Protein AF-A0A829VPX9-F1 (afdb_monomer_lite)

InterPro domains:
  IPR043502 DNA/RNA polymerase superfamily [SSF56672] (54-147)
  IPR051083 Group II Intron Splicing and Mobility/Defense [PTHR34047] (50-149)

Foldseek 3Di:
DDDDDDDDDDDDDPPPPDPDDDDDDDDDDDDPDDPDPDDDPPQPPPPPCVCLLVQLLDPVLLVVLLVVLLVVFDAFFPVRDGNVNVVVVCVVCVVVQSVCSVVVNDDFDFWHWDWDDDPDPPDTDIDTHGGSVVSSSVSSSCVSCVVRD

pLDDT: mean 74.7, std 24.5, range [30.0, 96.94]

Structure (mmCIF, N/CA/C/O backbone):
data_AF-A0A829VPX9-F1
#
_entry.id   AF-A0A829VPX9-F1
#
loop_
_atom_site.group_PDB
_atom_site.id
_atom_site.type_symbol
_atom_site.label_atom_id
_atom_site.label_alt_id
_atom_site.label_comp_id
_atom_site.label_asym_id
_atom_site.label_entity_id
_atom_site.label_seq_id
_atom_site.pdbx_PDB_ins_code
_atom_site.Cartn_x
_atom_site.Cartn_y
_atom_site.Cartn_z
_atom_site.occupancy
_atom_site.B_iso_or_equiv
_atom_site.auth_seq_id
_atom_site.auth_comp_id
_atom_site.auth_asym_id
_atom_site.auth_atom_id
_atom_site.pdbx_PDB_model_num
ATOM 1 N N . MET A 1 1 ? -39.083 -27.869 17.741 1.00 33.53 1 MET A N 1
ATOM 2 C CA . MET A 1 1 ? -38.466 -28.676 16.673 1.00 33.53 1 MET A CA 1
ATOM 3 C C . MET A 1 1 ? -38.223 -27.755 15.486 1.00 33.53 1 MET A C 1
ATOM 5 O O . MET A 1 1 ? -39.129 -27.012 15.138 1.00 33.53 1 MET A O 1
ATOM 9 N N . GLU A 1 2 ? -36.963 -27.729 15.042 1.00 35.00 2 GLU A N 1
ATOM 10 C CA . GLU A 1 2 ? -36.361 -27.363 13.735 1.00 35.00 2 GLU A CA 1
ATOM 11 C C . GLU A 1 2 ? -37.312 -27.220 12.523 1.00 35.00 2 GLU A C 1
ATOM 13 O O . GLU A 1 2 ? -38.368 -27.835 12.525 1.00 35.00 2 GLU A O 1
ATOM 18 N N . THR A 1 3 ? -37.042 -26.552 11.390 1.00 40.16 3 THR A N 1
ATOM 19 C CA . THR A 1 3 ? -35.976 -25.723 10.766 1.00 40.16 3 THR A CA 1
ATOM 20 C C . THR A 1 3 ? -36.592 -25.167 9.455 1.00 40.16 3 THR A C 1
ATOM 22 O O . THR A 1 3 ? -37.603 -25.693 8.993 1.00 40.16 3 THR A O 1
ATOM 25 N N . GLY A 1 4 ? -35.992 -24.160 8.797 1.00 32.38 4 GLY A N 1
ATOM 26 C CA . GLY A 1 4 ? -36.277 -23.920 7.367 1.00 32.38 4 GLY A CA 1
ATOM 27 C C . GLY A 1 4 ? -35.983 -22.517 6.830 1.00 32.38 4 GLY A C 1
ATOM 28 O O . GLY A 1 4 ? -36.799 -21.612 6.959 1.00 32.38 4 GLY A O 1
ATOM 29 N N . HIS A 1 5 ? -34.824 -22.358 6.187 1.00 36.31 5 HIS A N 1
ATOM 30 C CA . HIS A 1 5 ? -34.401 -21.176 5.428 1.00 36.31 5 HIS A CA 1
ATOM 31 C C . HIS A 1 5 ? -35.295 -20.890 4.207 1.00 36.31 5 HIS A C 1
ATOM 33 O O . HIS A 1 5 ? -35.664 -21.802 3.474 1.00 36.31 5 HIS A O 1
ATOM 39 N N . GLY A 1 6 ? -35.514 -19.605 3.911 1.00 31.62 6 GLY A N 1
ATOM 40 C CA . GLY A 1 6 ? -36.053 -19.133 2.635 1.00 31.62 6 GLY A CA 1
ATOM 41 C C . GLY A 1 6 ? -35.495 -17.752 2.298 1.00 31.62 6 GLY A C 1
ATOM 42 O O . GLY A 1 6 ? -36.012 -16.737 2.760 1.00 31.62 6 GLY A O 1
ATOM 43 N N . ILE A 1 7 ? -34.415 -17.717 1.516 1.00 37.75 7 ILE A N 1
ATOM 44 C CA . ILE A 1 7 ? -33.808 -16.487 0.999 1.00 37.75 7 ILE A CA 1
ATOM 45 C C . ILE A 1 7 ? -34.786 -15.840 0.009 1.00 37.75 7 ILE A C 1
ATOM 47 O O . ILE A 1 7 ? -35.109 -16.424 -1.022 1.00 37.75 7 ILE A O 1
ATOM 51 N N . LYS A 1 8 ? -35.253 -14.623 0.309 1.00 36.56 8 LYS A N 1
ATOM 52 C CA . LYS A 1 8 ? -35.984 -13.772 -0.639 1.00 36.56 8 LYS A CA 1
ATOM 53 C C . LYS A 1 8 ? -35.086 -12.613 -1.054 1.00 36.56 8 LYS A C 1
ATOM 55 O O . LYS A 1 8 ? -34.976 -11.619 -0.340 1.00 36.56 8 LYS A O 1
ATOM 60 N N . TYR A 1 9 ? -34.454 -12.746 -2.216 1.00 32.78 9 TYR A N 1
ATOM 61 C CA . TYR A 1 9 ? -33.854 -11.615 -2.913 1.00 32.78 9 TYR A CA 1
ATOM 62 C C . TYR A 1 9 ? -34.979 -10.661 -3.328 1.00 32.78 9 TYR A C 1
ATOM 64 O O . TYR A 1 9 ? -35.902 -11.046 -4.045 1.00 32.78 9 TYR A O 1
ATOM 72 N N . ARG A 1 10 ? -34.943 -9.423 -2.826 1.00 38.88 10 ARG A N 1
ATOM 73 C CA . ARG A 1 10 ? -35.830 -8.353 -3.287 1.00 38.88 10 ARG A CA 1
ATOM 74 C C . ARG A 1 10 ? -35.292 -7.822 -4.612 1.00 38.88 10 ARG A C 1
ATOM 76 O O . ARG A 1 10 ? -34.213 -7.240 -4.658 1.00 38.88 10 ARG A O 1
ATOM 83 N N . GLN A 1 11 ? -36.079 -8.048 -5.657 1.00 36.38 11 GLN A N 1
ATOM 84 C CA . GLN A 1 11 ? -35.996 -7.410 -6.964 1.00 36.38 11 GLN A CA 1
ATOM 85 C C . GLN A 1 11 ? -35.997 -5.881 -6.778 1.00 36.38 11 GLN A C 1
ATOM 87 O O . GLN A 1 11 ? -36.957 -5.335 -6.234 1.00 36.38 11 GLN A O 1
ATOM 92 N N . LEU A 1 12 ? -34.929 -5.192 -7.182 1.00 41.16 12 LEU A N 1
ATOM 93 C CA . LEU A 1 12 ? -34.912 -3.728 -7.245 1.00 41.16 12 LEU A CA 1
ATOM 94 C C . LEU A 1 12 ? -35.584 -3.285 -8.553 1.00 41.16 12 LEU A C 1
ATOM 96 O O . LEU A 1 12 ? -35.255 -3.777 -9.630 1.00 41.16 12 LEU A O 1
ATOM 100 N N . HIS A 1 13 ? -36.578 -2.411 -8.411 1.00 30.55 13 HIS A N 1
ATOM 101 C CA . HIS A 1 13 ? -37.431 -1.853 -9.458 1.00 30.55 13 HIS A CA 1
ATOM 102 C C . HIS A 1 13 ? -36.680 -0.712 -10.173 1.00 30.55 13 HIS A C 1
ATOM 104 O O . HIS A 1 13 ? -36.125 0.158 -9.508 1.00 30.55 13 HIS A O 1
ATOM 110 N N . ILE A 1 14 ? -36.615 -0.754 -11.508 1.00 44.28 14 ILE A N 1
ATOM 111 C CA . ILE A 1 14 ? -35.748 0.085 -12.371 1.00 44.28 14 ILE A CA 1
ATOM 112 C C . ILE A 1 14 ? -36.483 1.354 -12.878 1.00 44.28 14 ILE A C 1
ATOM 114 O O . ILE A 1 14 ? -36.016 2.045 -13.772 1.00 44.28 14 ILE A O 1
ATOM 118 N N . GLU A 1 15 ? -37.630 1.713 -12.305 1.00 38.00 15 GLU A N 1
ATOM 119 C CA . GLU A 1 15 ? -38.549 2.679 -12.939 1.00 38.00 15 GLU A CA 1
ATOM 120 C C . GLU A 1 15 ? -38.266 4.173 -12.656 1.00 38.00 15 GLU A C 1
ATOM 122 O O . GLU A 1 15 ? -38.888 5.023 -13.280 1.00 38.00 15 GLU A O 1
ATOM 127 N N . ASP A 1 16 ? -37.291 4.543 -11.815 1.00 37.19 16 ASP A N 1
ATOM 128 C CA . ASP A 1 16 ? -37.082 5.966 -11.454 1.00 37.19 16 ASP A CA 1
ATOM 129 C C . ASP A 1 16 ? -35.926 6.674 -12.198 1.00 37.19 16 ASP A C 1
ATOM 131 O O . ASP A 1 16 ? -35.614 7.829 -11.905 1.00 37.19 16 ASP A O 1
ATOM 135 N N . TYR A 1 17 ? -35.276 6.023 -13.173 1.00 37.97 17 TYR A N 1
ATOM 136 C CA . TYR A 1 17 ? -34.115 6.601 -13.883 1.00 37.97 17 TYR A CA 1
ATOM 137 C C . TYR A 1 17 ? -34.430 7.280 -15.225 1.00 37.97 17 TYR A C 1
ATOM 139 O O . TYR A 1 17 ? -33.523 7.810 -15.868 1.00 37.97 17 TYR A O 1
ATOM 147 N N . LEU A 1 18 ? -35.694 7.321 -15.647 1.00 38.97 18 LEU A N 1
ATOM 148 C CA . LEU A 1 18 ? -36.097 7.959 -16.901 1.00 38.97 18 LEU A CA 1
ATOM 149 C C . LEU A 1 18 ? -36.641 9.370 -16.645 1.00 38.97 18 LEU A C 1
ATOM 151 O O . LEU A 1 18 ? -37.842 9.621 -16.688 1.00 38.97 18 LEU A O 1
ATOM 155 N N . ARG A 1 19 ? -35.730 10.321 -16.400 1.00 35.38 19 ARG A N 1
ATOM 156 C CA . ARG A 1 19 ? -35.972 11.721 -16.777 1.00 35.38 19 ARG A CA 1
ATOM 157 C C . ARG A 1 19 ? -35.340 11.959 -18.138 1.00 35.38 19 ARG A C 1
ATOM 159 O O . ARG A 1 19 ? -34.133 11.818 -18.309 1.00 35.38 19 ARG A O 1
ATOM 166 N N . GLU A 1 20 ? -36.204 12.277 -19.084 1.00 36.16 20 GLU A N 1
ATOM 167 C CA . GLU A 1 20 ? -35.920 12.435 -20.501 1.00 36.16 20 GLU A CA 1
ATOM 168 C C . GLU A 1 20 ? -34.875 13.529 -20.768 1.00 36.16 20 GLU A C 1
ATOM 170 O O . GLU A 1 20 ? -34.989 14.654 -20.279 1.00 36.16 20 GLU A O 1
ATOM 175 N N . ILE A 1 21 ? -33.861 13.192 -21.568 1.00 33.38 21 ILE A N 1
ATOM 176 C CA . ILE A 1 21 ? -32.960 14.152 -22.213 1.00 33.38 21 ILE A CA 1
ATOM 177 C C . ILE A 1 21 ? -33.397 14.215 -23.685 1.00 33.38 21 ILE A C 1
ATOM 179 O O . ILE A 1 21 ? -33.445 13.161 -24.324 1.00 33.38 21 ILE A O 1
ATOM 183 N N . PRO A 1 22 ? -33.737 15.395 -24.239 1.00 30.00 22 PRO A N 1
ATOM 184 C CA . PRO A 1 22 ? -34.170 15.497 -25.623 1.00 30.00 22 PRO A CA 1
ATOM 185 C C . PRO A 1 22 ? -33.015 15.223 -26.591 1.00 30.00 22 PRO A C 1
ATOM 187 O O . PRO A 1 22 ? -31.865 15.595 -26.356 1.00 30.00 22 PRO A O 1
ATOM 190 N N . ALA A 1 23 ? -33.372 14.539 -27.673 1.00 30.86 23 ALA A N 1
ATOM 191 C CA . ALA A 1 23 ? -32.508 14.000 -28.707 1.00 30.86 23 ALA A CA 1
ATOM 192 C C . ALA A 1 23 ? -31.940 15.051 -29.684 1.00 30.86 23 ALA A C 1
ATOM 194 O O . ALA A 1 23 ? -32.590 16.036 -30.017 1.00 30.86 23 ALA A O 1
ATOM 195 N N . GLU A 1 24 ? -30.756 14.694 -30.197 1.00 37.84 24 GLU A N 1
ATOM 196 C CA . GLU A 1 24 ? -30.152 15.049 -31.489 1.00 37.84 24 GLU A CA 1
ATOM 197 C C . GLU A 1 24 ? -29.673 16.488 -31.739 1.00 37.84 24 GLU A C 1
ATOM 199 O O . GLU A 1 24 ? -30.451 17.388 -32.026 1.00 37.84 24 GLU A O 1
ATOM 204 N N . GLN A 1 25 ? -28.344 16.633 -31.859 1.00 3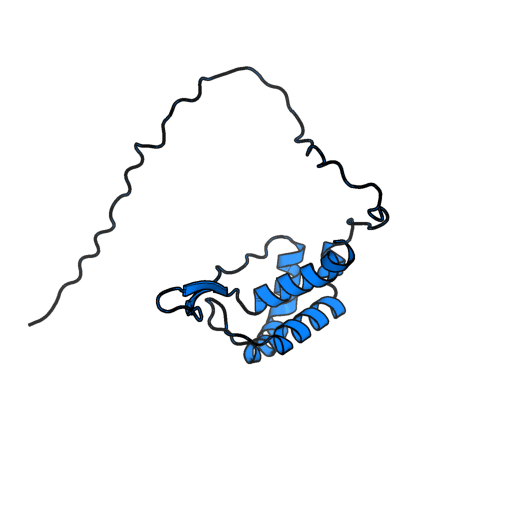3.38 25 GLN A N 1
ATOM 205 C CA . GLN A 1 25 ? -27.732 17.237 -33.048 1.00 33.38 25 GLN A CA 1
ATOM 206 C C . GLN A 1 25 ? -26.287 16.727 -33.267 1.00 33.38 25 GLN A C 1
ATOM 208 O O . GLN A 1 25 ? -25.375 17.014 -32.506 1.00 33.38 25 GLN A O 1
ATOM 213 N N . VAL A 1 26 ? -26.146 15.915 -34.322 1.00 31.62 26 VAL A N 1
ATOM 214 C CA . VAL A 1 26 ? -25.085 15.900 -35.352 1.00 31.62 26 VAL A CA 1
ATOM 215 C C . VAL A 1 26 ? -23.599 15.890 -34.924 1.00 31.62 26 VAL A C 1
ATOM 217 O O . VAL A 1 26 ? -23.038 16.862 -34.446 1.00 31.62 26 VAL A O 1
ATOM 220 N N . ARG A 1 27 ? -22.966 14.754 -35.252 1.00 38.41 27 ARG A N 1
ATOM 221 C CA . ARG A 1 27 ? -21.539 14.456 -35.498 1.00 38.41 27 ARG A CA 1
ATOM 222 C C . ARG A 1 27 ? -20.550 15.640 -35.504 1.00 38.41 27 ARG A C 1
ATOM 224 O O . ARG A 1 27 ? -20.527 16.397 -36.464 1.00 38.41 27 ARG A O 1
ATOM 231 N N . GLU A 1 28 ? -19.575 15.592 -34.595 1.00 34.69 28 GLU A N 1
ATOM 232 C CA . GLU A 1 28 ? -18.167 15.847 -34.928 1.00 34.69 28 GLU A CA 1
ATOM 233 C C . GLU A 1 28 ? -17.244 15.141 -33.921 1.00 34.69 28 GLU A C 1
ATOM 235 O O . GLU A 1 28 ? -17.470 15.149 -32.712 1.00 34.69 28 GLU A O 1
ATOM 240 N N . THR A 1 29 ? -16.225 14.454 -34.431 1.00 40.28 29 THR A N 1
ATOM 241 C CA . THR A 1 29 ? -15.154 13.809 -33.665 1.00 40.28 29 THR A CA 1
ATOM 242 C C . THR A 1 29 ? -14.330 14.860 -32.922 1.00 40.28 29 THR A C 1
ATOM 244 O O . THR A 1 29 ? -13.336 15.358 -33.443 1.00 40.28 29 THR A O 1
ATOM 247 N N . GLY A 1 30 ? -14.744 15.200 -31.704 1.00 32.34 30 GLY A N 1
ATOM 248 C CA . GLY A 1 30 ? -13.985 16.038 -30.782 1.00 32.34 30 GLY A CA 1
ATOM 249 C C . GLY A 1 30 ? -13.093 15.179 -29.894 1.00 32.34 30 GLY A C 1
ATOM 250 O O . GLY A 1 30 ? -13.570 14.485 -29.000 1.00 32.34 30 GLY A O 1
ATOM 251 N N . VAL A 1 31 ? -11.790 15.210 -30.152 1.00 31.14 31 VAL A N 1
ATOM 252 C CA . VAL A 1 31 ? -10.748 14.708 -29.248 1.00 31.14 31 VAL A CA 1
ATOM 253 C C . VAL A 1 31 ? -10.983 15.340 -27.869 1.00 31.14 31 VAL A C 1
ATOM 255 O O . VAL A 1 31 ? -11.051 16.563 -27.784 1.00 31.14 31 VAL A O 1
ATOM 258 N N . TYR A 1 32 ? -11.133 14.545 -26.802 1.00 35.97 32 TYR A N 1
ATOM 259 C CA . TYR A 1 32 ? -11.275 15.064 -25.433 1.00 35.97 32 TYR A CA 1
ATOM 260 C C . TYR A 1 32 ? -9.975 15.762 -24.999 1.00 35.97 32 TYR A C 1
ATOM 262 O O . TYR A 1 32 ? -9.118 15.181 -24.330 1.00 35.97 32 TYR A O 1
ATOM 270 N N . ALA A 1 33 ? -9.818 17.024 -25.391 1.00 36.38 33 ALA A N 1
ATOM 271 C CA . ALA A 1 33 ? -8.842 17.924 -24.813 1.00 36.38 33 ALA A CA 1
ATOM 272 C C . ALA A 1 33 ? -9.237 18.136 -23.349 1.00 36.38 33 ALA A C 1
ATOM 274 O O . ALA A 1 33 ? -10.281 18.710 -23.050 1.00 36.38 33 ALA A O 1
ATOM 275 N N . HIS A 1 34 ? -8.426 17.620 -22.430 1.00 47.16 34 HIS A N 1
ATOM 276 C CA . HIS A 1 34 ? -8.563 17.965 -21.024 1.00 47.16 34 HIS A CA 1
ATOM 277 C C . HIS A 1 34 ? -8.167 19.439 -20.898 1.00 47.16 34 HIS A C 1
ATOM 279 O O . HIS A 1 34 ? -6.990 19.780 -21.046 1.00 47.16 34 HIS A O 1
ATOM 285 N N . GLU A 1 35 ? -9.147 20.316 -20.683 1.00 41.69 35 GLU A N 1
ATOM 286 C CA . GLU A 1 35 ? -8.894 21.706 -20.314 1.00 41.69 35 GLU A CA 1
ATOM 287 C C . GLU A 1 35 ? -8.058 21.713 -19.033 1.00 41.69 35 GLU A C 1
ATOM 289 O O . GLU A 1 35 ? -8.466 21.233 -17.973 1.00 41.69 35 GLU A O 1
ATOM 294 N N . ARG A 1 36 ? -6.819 22.188 -19.170 1.00 43.84 36 ARG A N 1
ATOM 295 C CA . ARG A 1 36 ? -5.855 22.267 -18.079 1.00 43.84 36 ARG A CA 1
ATOM 296 C C . ARG A 1 36 ? -6.399 23.253 -17.055 1.00 43.84 36 ARG A C 1
ATOM 298 O O . ARG A 1 36 ? -6.604 24.421 -17.372 1.00 43.84 36 ARG A O 1
ATOM 305 N N . ILE A 1 37 ? -6.566 22.796 -15.819 1.00 53.06 37 ILE A N 1
ATOM 306 C CA . ILE A 1 37 ? -6.640 23.684 -14.659 1.00 53.06 37 ILE A CA 1
ATOM 307 C C . ILE A 1 37 ? -5.356 24.524 -14.704 1.00 53.06 37 ILE A C 1
ATOM 309 O O . ILE A 1 37 ? -4.259 23.973 -14.630 1.00 53.06 37 ILE A O 1
ATOM 313 N N . THR A 1 38 ? -5.479 25.831 -14.935 1.00 45.12 38 THR A N 1
ATOM 314 C CA . THR A 1 38 ? -4.353 26.772 -15.022 1.00 45.12 38 THR A CA 1
ATOM 315 C C . THR A 1 38 ? -3.468 26.643 -13.782 1.00 45.12 38 THR A C 1
ATOM 317 O O . THR A 1 38 ? -3.902 26.954 -12.675 1.00 45.12 38 THR A O 1
ATOM 320 N N . GLY A 1 39 ? -2.248 26.135 -13.976 1.00 42.38 39 GLY A N 1
ATOM 321 C CA . GLY A 1 39 ? -1.251 25.948 -12.926 1.00 42.38 39 GLY A CA 1
ATOM 322 C C . GLY A 1 39 ? -0.573 27.260 -12.536 1.00 42.38 39 GLY A C 1
ATOM 323 O O . GLY A 1 39 ? -0.369 28.137 -13.376 1.00 42.38 39 GLY A O 1
ATOM 324 N N . ASN A 1 40 ? -0.203 27.377 -11.259 1.00 59.16 40 ASN A N 1
ATOM 325 C CA . ASN A 1 40 ? 0.780 28.362 -10.811 1.00 59.16 40 ASN A CA 1
ATOM 326 C C . ASN A 1 40 ? 2.107 28.136 -11.567 1.00 59.16 40 ASN A C 1
ATOM 328 O O . ASN A 1 40 ? 2.536 26.986 -11.673 1.00 59.16 40 ASN A O 1
ATOM 332 N N . PRO A 1 41 ? 2.786 29.189 -12.055 1.00 50.78 41 PRO A N 1
ATOM 333 C CA . PRO A 1 41 ? 4.005 29.066 -12.863 1.00 50.78 41 PRO A CA 1
ATOM 334 C C . PRO A 1 41 ? 5.249 28.601 -12.082 1.00 50.78 41 PRO A C 1
ATOM 336 O O . PRO A 1 41 ? 6.303 28.426 -12.686 1.00 50.78 41 PRO A O 1
ATOM 339 N N . ASP A 1 42 ? 5.140 28.362 -10.771 1.00 51.31 42 ASP A N 1
ATOM 340 C CA . ASP A 1 42 ? 6.254 27.907 -9.926 1.00 51.31 42 ASP A CA 1
ATOM 341 C C . ASP A 1 42 ? 6.456 26.379 -9.936 1.00 51.31 42 ASP A C 1
ATOM 343 O O . ASP A 1 42 ? 7.350 25.857 -9.267 1.00 51.31 42 ASP A O 1
ATOM 347 N N . THR A 1 43 ? 5.644 25.625 -10.685 1.00 50.94 43 THR A N 1
ATOM 348 C CA . THR A 1 43 ? 5.850 24.180 -10.822 1.00 50.94 43 THR A CA 1
ATOM 349 C C . THR A 1 43 ? 7.046 23.915 -11.729 1.00 50.94 43 THR A C 1
ATOM 351 O O . THR A 1 43 ? 6.991 24.171 -12.934 1.00 50.94 43 THR A O 1
ATOM 354 N N . ASN A 1 44 ? 8.120 23.377 -11.149 1.00 52.53 44 ASN A N 1
ATOM 355 C CA . ASN A 1 44 ? 9.265 22.831 -11.869 1.00 52.53 44 ASN A CA 1
ATOM 356 C C . ASN A 1 44 ? 8.760 21.914 -13.004 1.00 52.53 44 ASN A C 1
ATOM 358 O O . ASN A 1 44 ? 8.241 20.828 -12.761 1.00 52.53 44 ASN A O 1
ATOM 362 N N . THR A 1 45 ? 8.827 22.397 -14.245 1.00 49.47 45 THR A N 1
ATOM 363 C CA . THR A 1 45 ? 8.226 21.732 -15.416 1.00 49.47 45 THR A CA 1
ATOM 364 C C . THR A 1 45 ? 9.164 20.665 -16.006 1.00 49.47 45 THR A C 1
ATOM 366 O O . THR A 1 45 ? 8.814 20.007 -16.980 1.00 49.47 45 THR A O 1
ATOM 369 N N . ASP A 1 46 ? 10.325 20.427 -15.381 1.00 54.50 46 ASP A N 1
ATOM 370 C CA . ASP A 1 46 ? 11.297 19.417 -15.819 1.00 54.50 46 ASP A CA 1
ATOM 371 C C . ASP A 1 46 ? 10.990 18.008 -15.287 1.00 54.50 46 ASP A C 1
ATOM 373 O O . ASP A 1 46 ? 11.714 17.054 -15.592 1.00 54.50 46 ASP A O 1
ATOM 377 N N . PHE A 1 47 ? 9.902 17.833 -14.525 1.00 56.72 47 PHE A N 1
ATOM 378 C CA . PHE A 1 47 ? 9.407 16.506 -14.170 1.00 56.72 47 PHE A CA 1
ATOM 379 C C . PHE A 1 47 ? 8.891 15.790 -15.422 1.00 56.72 47 PHE A C 1
ATOM 381 O O . PHE A 1 47 ? 7.713 15.847 -15.775 1.00 56.72 47 PHE A O 1
ATOM 388 N N . ARG A 1 48 ? 9.803 15.081 -16.095 1.00 58.78 48 ARG A N 1
ATOM 389 C CA . ARG A 1 48 ? 9.491 14.079 -17.117 1.00 58.78 48 ARG A CA 1
ATOM 390 C C . ARG A 1 48 ? 8.603 13.003 -16.498 1.00 58.78 48 ARG A C 1
ATOM 392 O O . ARG A 1 48 ? 9.079 12.051 -15.885 1.00 58.78 48 ARG A O 1
ATOM 399 N N . THR A 1 49 ? 7.299 13.162 -16.678 1.00 63.38 49 THR A N 1
ATOM 400 C CA . THR A 1 49 ? 6.274 12.181 -16.295 1.00 63.38 49 THR A CA 1
ATOM 401 C C . THR A 1 49 ? 6.322 10.920 -17.157 1.00 63.38 49 THR A C 1
ATOM 403 O O . THR A 1 49 ? 5.746 9.904 -16.771 1.00 63.38 49 THR A O 1
ATOM 406 N N . ASP A 1 50 ? 7.078 10.955 -18.260 1.00 68.25 50 ASP A N 1
ATOM 407 C CA . ASP A 1 50 ? 7.226 9.876 -19.242 1.00 68.25 50 ASP A CA 1
ATOM 408 C C . ASP A 1 50 ? 7.630 8.524 -18.623 1.00 68.25 50 ASP A C 1
ATOM 410 O O . ASP A 1 50 ? 7.261 7.484 -19.156 1.00 68.25 50 ASP A O 1
ATOM 414 N N . ASN A 1 51 ? 8.327 8.524 -17.476 1.00 82.19 51 ASN A N 1
ATOM 415 C CA . ASN A 1 51 ? 8.792 7.307 -16.787 1.00 82.19 51 ASN A CA 1
ATOM 416 C C . ASN A 1 51 ? 8.264 7.174 -15.346 1.00 82.19 51 ASN A C 1
ATOM 418 O O . ASN A 1 51 ? 8.844 6.452 -14.526 1.00 82.19 51 ASN A O 1
ATOM 422 N N . LEU A 1 52 ? 7.193 7.889 -14.991 1.00 86.44 52 LEU A N 1
ATOM 423 C CA . LEU A 1 52 ? 6.654 7.876 -13.629 1.00 86.44 52 LEU A CA 1
ATOM 424 C C . LEU A 1 52 ? 6.232 6.462 -13.163 1.00 86.44 52 LEU A C 1
ATOM 426 O O . LEU A 1 52 ? 6.609 6.089 -12.051 1.00 86.44 52 LEU A O 1
ATOM 430 N N . PRO A 1 53 ? 5.544 5.629 -13.977 1.00 87.25 53 PRO A N 1
ATOM 431 C CA . PRO A 1 53 ? 5.199 4.262 -13.576 1.00 87.25 53 PRO A CA 1
ATOM 432 C C . PRO A 1 53 ? 6.428 3.397 -13.267 1.00 87.25 53 PRO A C 1
ATOM 434 O O . PRO A 1 53 ? 6.443 2.676 -12.271 1.00 87.25 53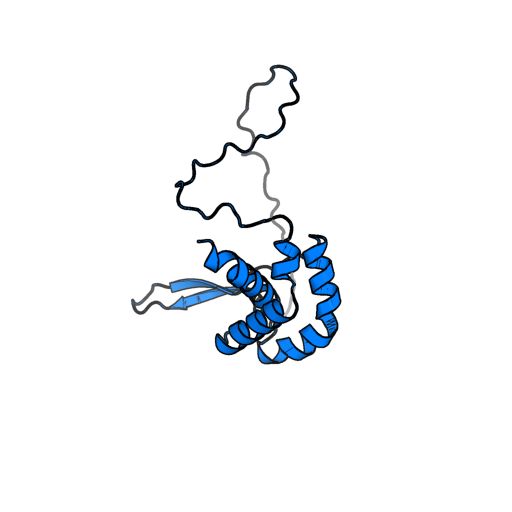 PRO A O 1
ATOM 437 N N . ASP A 1 54 ? 7.486 3.502 -14.073 1.00 89.12 54 ASP A N 1
ATOM 438 C CA . ASP A 1 54 ? 8.730 2.759 -13.853 1.00 89.12 54 ASP A CA 1
ATOM 439 C C . ASP A 1 54 ? 9.486 3.235 -12.614 1.00 89.12 54 ASP A C 1
ATOM 441 O O . ASP A 1 54 ? 10.081 2.430 -11.897 1.00 89.12 54 ASP A O 1
ATOM 445 N N . THR A 1 55 ? 9.423 4.535 -12.327 1.00 90.94 55 THR A N 1
ATOM 446 C CA . THR A 1 55 ? 10.012 5.121 -11.118 1.00 90.94 55 THR A CA 1
ATOM 447 C C . THR A 1 55 ? 9.285 4.621 -9.866 1.00 90.94 55 THR A C 1
ATOM 449 O O . THR A 1 55 ? 9.931 4.154 -8.930 1.00 90.94 55 THR A O 1
ATOM 452 N N . ILE A 1 56 ? 7.947 4.603 -9.885 1.00 93.31 56 ILE A N 1
ATOM 453 C CA . ILE A 1 56 ? 7.118 4.081 -8.786 1.00 93.31 56 ILE A CA 1
ATOM 454 C C . ILE A 1 56 ? 7.428 2.604 -8.513 1.00 93.31 56 ILE A C 1
ATOM 456 O O . ILE A 1 56 ? 7.538 2.199 -7.355 1.00 93.31 56 ILE A O 1
ATOM 460 N N . LEU A 1 57 ? 7.589 1.804 -9.571 1.00 93.56 57 LEU A N 1
ATOM 461 C CA . LEU A 1 57 ? 7.824 0.359 -9.489 1.00 93.56 57 LEU A CA 1
ATOM 462 C C . LEU A 1 57 ? 9.298 -0.026 -9.285 1.00 93.56 57 LEU A C 1
ATOM 464 O O . LEU A 1 57 ? 9.630 -1.216 -9.264 1.00 93.56 57 LEU A O 1
ATOM 468 N N . ARG A 1 58 ? 10.197 0.948 -9.110 1.00 94.00 58 ARG A N 1
ATOM 469 C CA . ARG A 1 58 ? 11.619 0.689 -8.873 1.00 94.00 58 ARG A CA 1
ATOM 470 C C . ARG A 1 58 ? 11.813 -0.054 -7.545 1.00 94.00 58 ARG A C 1
ATOM 472 O O . ARG A 1 58 ? 11.158 0.228 -6.542 1.00 94.00 58 ARG A O 1
ATOM 479 N N . SER A 1 59 ? 12.714 -1.038 -7.534 1.00 92.56 59 SER A N 1
ATOM 480 C CA . SER A 1 59 ? 12.891 -1.955 -6.394 1.00 92.56 59 SER A CA 1
ATOM 481 C C . SER A 1 59 ? 13.268 -1.237 -5.090 1.00 92.56 59 SER A C 1
ATOM 483 O O . SER A 1 59 ? 12.777 -1.581 -4.018 1.00 92.56 59 SER A O 1
ATOM 485 N N . ASP A 1 60 ? 14.116 -0.213 -5.156 1.00 95.06 60 ASP A N 1
ATOM 486 C CA . ASP A 1 60 ? 14.464 0.651 -4.023 1.00 95.06 60 ASP A CA 1
ATOM 487 C C . ASP A 1 60 ? 13.244 1.407 -3.470 1.00 95.06 60 ASP A C 1
ATOM 489 O O . ASP A 1 60 ? 13.054 1.417 -2.251 1.00 95.06 60 ASP A O 1
ATOM 493 N N . ASN A 1 61 ? 12.393 1.959 -4.343 1.00 95.69 61 ASN A N 1
ATOM 494 C CA . ASN A 1 61 ? 11.165 2.652 -3.952 1.00 95.69 61 ASN A CA 1
ATOM 495 C C . ASN A 1 61 ? 10.166 1.684 -3.300 1.00 95.69 61 ASN A C 1
ATOM 497 O O . ASN A 1 61 ? 9.724 1.905 -2.175 1.00 95.69 61 ASN A O 1
ATOM 501 N N . LEU A 1 62 ? 9.906 0.527 -3.919 1.00 95.12 62 LEU A N 1
ATOM 502 C CA . LEU A 1 62 ? 9.041 -0.511 -3.340 1.00 95.12 62 LEU A CA 1
ATOM 503 C C . LEU A 1 62 ? 9.558 -1.012 -1.981 1.00 95.12 62 LEU A C 1
ATOM 505 O O . LEU A 1 62 ? 8.780 -1.219 -1.046 1.00 95.12 62 LEU A O 1
ATOM 509 N N . ASN A 1 63 ? 10.877 -1.151 -1.824 1.00 95.19 63 ASN A N 1
ATOM 510 C CA . ASN A 1 63 ? 11.489 -1.505 -0.544 1.00 95.19 63 ASN A CA 1
ATOM 511 C C . ASN A 1 63 ? 11.316 -0.401 0.510 1.00 95.19 63 ASN A C 1
ATOM 513 O O . ASN A 1 63 ? 11.070 -0.698 1.685 1.00 95.19 63 ASN A O 1
ATOM 517 N N . ALA A 1 64 ? 11.442 0.870 0.123 1.00 96.50 64 ALA A N 1
ATOM 518 C CA . ALA A 1 64 ? 11.177 2.002 1.006 1.00 96.50 64 ALA A CA 1
ATOM 519 C C . ALA A 1 64 ? 9.696 2.048 1.417 1.00 96.50 64 ALA A C 1
ATOM 521 O O . ALA A 1 64 ? 9.390 2.245 2.598 1.00 96.50 64 ALA A O 1
ATOM 522 N N . ALA A 1 65 ? 8.781 1.805 0.478 1.00 96.06 65 ALA A N 1
ATOM 523 C CA . ALA A 1 65 ? 7.348 1.709 0.720 1.00 96.06 65 ALA A CA 1
ATOM 524 C C . ALA A 1 65 ? 7.008 0.580 1.701 1.00 96.06 65 ALA A C 1
ATOM 526 O O . ALA A 1 65 ? 6.344 0.826 2.711 1.00 96.06 65 ALA A O 1
ATOM 527 N N . TYR A 1 66 ? 7.543 -0.627 1.485 1.00 95.12 66 TYR A N 1
ATOM 528 C CA . TYR A 1 66 ? 7.399 -1.757 2.407 1.00 95.12 66 TYR A CA 1
ATOM 529 C C . TYR A 1 66 ? 7.851 -1.393 3.826 1.00 95.12 66 TYR A C 1
ATOM 531 O O . TYR A 1 66 ? 7.110 -1.597 4.792 1.00 95.12 66 TYR A O 1
ATOM 539 N N . LYS A 1 67 ? 9.049 -0.808 3.969 1.00 95.44 67 LYS A N 1
ATOM 540 C CA . LYS A 1 67 ? 9.583 -0.397 5.277 1.00 95.44 67 LYS A CA 1
ATOM 541 C C . LYS A 1 67 ? 8.658 0.604 5.961 1.00 95.44 67 LYS A C 1
ATOM 543 O O . LYS A 1 67 ? 8.369 0.450 7.145 1.00 95.44 67 LYS A O 1
ATOM 548 N N . LYS A 1 68 ? 8.154 1.594 5.220 1.00 95.69 68 LYS A N 1
ATOM 549 C CA . LYS A 1 68 ? 7.249 2.613 5.758 1.00 95.69 68 LYS A CA 1
ATOM 550 C C . LYS A 1 68 ? 5.919 2.010 6.214 1.00 95.69 68 LYS A C 1
ATOM 552 O O . LYS A 1 68 ? 5.485 2.299 7.327 1.00 95.69 68 LYS A O 1
ATOM 557 N N . VAL A 1 69 ? 5.319 1.122 5.418 1.00 94.50 69 VAL A N 1
ATOM 558 C CA . VAL A 1 69 ? 4.096 0.391 5.795 1.00 94.50 69 VAL A CA 1
ATOM 559 C C . VAL A 1 69 ? 4.334 -0.460 7.042 1.00 94.50 69 VAL A C 1
ATOM 561 O O . VAL A 1 69 ? 3.510 -0.451 7.956 1.00 94.50 69 VAL A O 1
ATOM 564 N N . LYS A 1 70 ? 5.489 -1.127 7.134 1.00 93.00 70 LYS A N 1
ATOM 565 C CA . LYS A 1 70 ? 5.865 -1.907 8.316 1.00 93.00 70 LYS A CA 1
ATOM 566 C C . LYS A 1 70 ? 5.990 -1.044 9.572 1.00 93.00 70 LYS A C 1
ATOM 568 O O . LYS A 1 70 ? 5.486 -1.421 10.627 1.00 93.00 70 LYS A O 1
ATOM 573 N N . THR A 1 71 ? 6.617 0.128 9.465 1.00 93.69 71 THR A N 1
ATOM 574 C CA . THR A 1 71 ? 6.749 1.081 10.578 1.00 93.69 71 THR A CA 1
ATOM 575 C C . THR A 1 71 ? 5.406 1.670 11.002 1.00 93.69 71 THR A C 1
ATOM 577 O O . THR A 1 71 ? 5.168 1.821 12.199 1.00 93.69 71 THR A O 1
ATOM 580 N N . ASN A 1 72 ? 4.519 1.965 10.048 1.00 90.19 72 ASN A N 1
ATOM 581 C CA . ASN A 1 72 ? 3.183 2.496 10.328 1.00 90.19 72 ASN A CA 1
ATOM 582 C C . ASN A 1 72 ? 2.285 1.475 11.051 1.00 90.19 72 ASN A C 1
ATOM 584 O O . ASN A 1 72 ? 1.308 1.871 11.689 1.00 90.19 72 ASN A O 1
ATOM 588 N N . LYS A 1 73 ? 2.636 0.179 10.999 1.00 86.75 73 LYS A N 1
ATOM 589 C CA . LYS A 1 73 ? 1.863 -0.930 11.572 1.00 86.75 73 LYS A CA 1
ATOM 590 C C . LYS A 1 73 ? 0.414 -0.888 11.056 1.00 86.75 73 LYS A C 1
ATOM 592 O O . LYS A 1 73 ? 0.136 -0.413 9.956 1.00 86.75 73 LYS A O 1
ATOM 597 N N . GLY A 1 74 ? -0.516 -1.416 11.841 1.00 81.81 74 GLY A N 1
ATOM 598 C CA . GLY A 1 74 ? -1.939 -1.400 11.536 1.00 81.81 74 GLY A CA 1
ATOM 599 C C . GLY A 1 74 ? -2.474 -2.767 11.143 1.00 81.81 74 GLY A C 1
ATOM 600 O O . GLY A 1 74 ? -1.741 -3.699 10.821 1.00 81.81 74 GLY A O 1
ATOM 601 N N . VAL A 1 75 ? -3.793 -2.871 11.214 1.00 84.19 75 VAL A N 1
ATOM 602 C CA . VAL A 1 75 ? -4.536 -4.100 10.939 1.00 84.19 75 VAL A CA 1
ATOM 603 C C . VAL A 1 75 ? -4.664 -4.351 9.438 1.00 84.19 75 VAL A C 1
ATOM 605 O O . VAL A 1 75 ? -4.596 -3.419 8.625 1.00 84.19 75 VAL A O 1
ATOM 608 N N . GLY A 1 76 ? -4.846 -5.619 9.084 1.00 86.38 76 GLY A N 1
ATOM 609 C CA . GLY A 1 76 ? -5.139 -6.059 7.731 1.00 86.38 76 GLY A CA 1
ATOM 610 C C . GLY A 1 76 ? -6.418 -5.454 7.161 1.00 86.38 76 GLY A C 1
ATOM 611 O O . GLY A 1 76 ? -7.293 -4.938 7.885 1.00 86.38 76 GLY A O 1
ATOM 612 N N . GLY A 1 77 ? -6.487 -5.498 5.833 1.00 90.00 77 GLY A N 1
ATOM 613 C CA . GLY A 1 77 ? -7.659 -5.102 5.071 1.00 90.00 77 GLY A CA 1
ATOM 614 C C . GLY A 1 77 ? -8.739 -6.174 5.144 1.00 90.00 77 GLY A C 1
ATOM 615 O O . GLY A 1 77 ? -8.911 -6.846 6.161 1.00 90.00 77 GLY A O 1
ATOM 616 N N . ILE A 1 78 ? -9.512 -6.299 4.069 1.00 88.81 78 ILE A N 1
ATOM 617 C CA . ILE A 1 78 ? -10.590 -7.290 3.966 1.00 88.81 78 ILE A CA 1
ATOM 618 C C . ILE A 1 78 ? -10.067 -8.726 3.802 1.00 88.81 78 ILE A C 1
ATOM 620 O O . ILE A 1 78 ? -10.766 -9.673 4.141 1.00 88.81 78 ILE A O 1
ATOM 624 N N . ASP A 1 79 ? -8.833 -8.859 3.321 1.00 87.88 79 ASP A N 1
ATOM 625 C CA . ASP A 1 79 ? -8.087 -10.103 3.132 1.00 87.88 79 ASP A CA 1
ATOM 626 C C . ASP A 1 79 ? -7.584 -10.717 4.446 1.00 87.88 79 ASP A C 1
ATOM 628 O O . ASP A 1 79 ? -7.158 -11.866 4.467 1.00 87.88 79 ASP A O 1
ATOM 632 N N . GLY A 1 80 ? -7.617 -9.959 5.547 1.00 87.75 80 GLY A N 1
ATOM 633 C CA . GLY A 1 80 ? -7.161 -10.412 6.860 1.00 87.75 80 GLY A CA 1
ATOM 634 C C . GLY A 1 80 ? -5.641 -10.532 7.003 1.00 87.75 80 GLY A C 1
ATOM 635 O O . GLY A 1 80 ? -5.177 -10.764 8.116 1.00 87.75 80 GLY A O 1
ATOM 636 N N . MET A 1 81 ? -4.874 -10.313 5.929 1.00 91.12 81 MET A N 1
ATOM 637 C CA . MET A 1 81 ? -3.414 -10.375 5.943 1.00 91.12 81 MET A CA 1
ATOM 638 C C . MET A 1 81 ? -2.843 -9.302 6.867 1.00 91.12 81 MET A C 1
ATOM 640 O O . MET A 1 81 ? -3.158 -8.114 6.750 1.00 91.12 81 MET A O 1
ATOM 644 N N . GLN A 1 82 ? -1.971 -9.710 7.778 1.00 90.69 82 GLN A N 1
ATOM 645 C CA . GLN A 1 82 ? -1.296 -8.812 8.701 1.00 90.69 82 GLN A CA 1
ATOM 646 C C . GLN A 1 82 ? 0.046 -8.336 8.132 1.00 90.69 82 GLN A C 1
ATOM 648 O O . GLN A 1 82 ? 0.611 -8.898 7.196 1.00 90.69 82 GLN A O 1
ATOM 653 N N . VAL A 1 83 ? 0.593 -7.268 8.716 1.00 90.75 83 VAL A N 1
ATOM 654 C CA . VAL A 1 83 ? 1.863 -6.666 8.265 1.00 90.75 83 VAL A CA 1
ATOM 655 C C . VAL A 1 83 ? 3.038 -7.649 8.346 1.00 90.75 83 VAL A C 1
ATOM 657 O O . VAL A 1 83 ? 3.969 -7.562 7.545 1.00 90.75 83 VAL A O 1
ATOM 660 N N . ASP A 1 84 ? 2.995 -8.597 9.280 1.00 89.75 84 ASP A N 1
ATOM 661 C CA . ASP A 1 84 ? 4.045 -9.604 9.454 1.00 89.75 84 ASP A CA 1
ATOM 662 C C . ASP A 1 84 ? 4.036 -10.664 8.337 1.00 89.75 84 ASP A C 1
ATOM 664 O O . ASP A 1 84 ? 5.090 -11.176 7.961 1.00 89.75 84 ASP A O 1
ATOM 668 N N . GLU A 1 85 ? 2.870 -10.916 7.738 1.00 91.44 85 GLU A N 1
ATOM 669 C CA . GLU A 1 85 ? 2.666 -11.851 6.622 1.00 91.44 85 GLU A CA 1
ATOM 670 C C . GLU A 1 85 ? 2.982 -11.216 5.257 1.00 91.44 85 GLU A C 1
ATOM 672 O O . GLU A 1 85 ? 3.150 -11.908 4.255 1.00 91.44 85 GLU A O 1
ATOM 677 N N . LEU A 1 86 ? 3.144 -9.890 5.211 1.00 92.12 86 LEU A N 1
ATOM 678 C CA . LEU A 1 86 ? 3.418 -9.157 3.977 1.00 92.12 86 LEU A CA 1
ATOM 679 C C . LEU A 1 86 ? 4.743 -9.572 3.324 1.00 92.12 86 LEU A C 1
ATOM 681 O O . LEU A 1 86 ? 4.826 -9.675 2.107 1.00 92.12 86 LEU A O 1
ATOM 685 N N . LEU A 1 87 ? 5.806 -9.770 4.110 1.00 91.56 87 LEU A N 1
ATOM 686 C CA . LEU A 1 87 ? 7.124 -10.095 3.555 1.00 91.56 87 LEU A CA 1
ATOM 687 C C . LEU A 1 87 ? 7.159 -11.449 2.829 1.00 91.56 87 LEU A C 1
ATOM 689 O O . LEU A 1 87 ? 7.664 -11.473 1.707 1.00 91.56 87 LEU A O 1
ATOM 693 N N . PRO A 1 88 ? 6.683 -12.563 3.424 1.00 94.38 88 PRO A N 1
ATOM 694 C CA . PRO A 1 88 ? 6.628 -13.830 2.705 1.00 94.38 88 PRO A CA 1
ATOM 695 C C . PRO A 1 88 ? 5.722 -13.741 1.474 1.00 94.38 88 PRO A C 1
ATOM 697 O O . PRO A 1 88 ? 6.141 -14.187 0.412 1.00 94.38 88 PRO A O 1
ATOM 700 N N . TYR A 1 89 ? 4.570 -13.068 1.572 1.00 93.81 89 TYR A N 1
ATOM 701 C CA . TYR A 1 89 ? 3.678 -12.872 0.427 1.00 93.81 89 TYR A CA 1
ATOM 702 C C . TYR A 1 89 ? 4.350 -12.110 -0.726 1.00 93.81 89 TYR A C 1
ATOM 704 O O . TYR A 1 89 ? 4.303 -12.538 -1.876 1.00 93.81 89 TYR A O 1
ATOM 712 N N . LEU A 1 90 ? 5.036 -10.999 -0.436 1.00 92.50 90 LEU A N 1
ATOM 713 C CA . LEU A 1 90 ? 5.749 -10.241 -1.466 1.00 92.50 90 LEU A CA 1
ATOM 714 C C . LEU A 1 90 ? 6.878 -11.062 -2.095 1.00 92.50 90 LEU A C 1
ATOM 716 O O . LEU A 1 90 ? 7.087 -10.965 -3.293 1.00 92.50 90 LEU A O 1
ATOM 720 N N . ARG A 1 91 ? 7.588 -11.906 -1.340 1.00 92.44 91 ARG A N 1
ATOM 721 C CA . ARG A 1 91 ? 8.638 -12.755 -1.932 1.00 92.44 91 ARG A CA 1
ATOM 722 C C . ARG A 1 91 ? 8.103 -13.721 -2.986 1.00 92.44 91 ARG A C 1
ATOM 724 O O . ARG A 1 91 ? 8.840 -14.045 -3.909 1.00 92.44 91 ARG A O 1
ATOM 731 N N . GLU A 1 92 ? 6.864 -14.171 -2.836 1.00 94.38 92 GLU A N 1
ATOM 732 C CA . GLU A 1 92 ? 6.219 -15.097 -3.766 1.00 94.38 92 GLU A CA 1
ATOM 733 C C . GLU A 1 92 ? 5.545 -14.364 -4.936 1.00 94.38 92 GLU A C 1
ATOM 735 O O . GLU A 1 92 ? 5.692 -14.774 -6.084 1.00 94.38 92 GLU A O 1
ATOM 740 N N . HIS A 1 93 ? 4.874 -13.239 -4.666 1.00 93.56 93 HIS A N 1
ATOM 741 C CA . HIS A 1 93 ? 3.990 -12.578 -5.635 1.00 93.56 93 HIS A CA 1
ATOM 742 C C . HIS A 1 93 ? 4.506 -11.238 -6.183 1.00 93.56 93 HIS A C 1
ATOM 744 O O . HIS A 1 93 ? 3.847 -10.633 -7.026 1.00 93.56 93 HIS A O 1
ATOM 750 N N . GLN A 1 94 ? 5.662 -10.729 -5.738 1.00 91.56 94 GLN A N 1
ATOM 751 C CA . GLN A 1 94 ? 6.141 -9.393 -6.131 1.00 91.56 94 GLN A CA 1
ATOM 752 C C . GLN A 1 94 ? 6.255 -9.225 -7.646 1.00 91.56 94 GLN A C 1
ATOM 754 O O . GLN A 1 94 ? 5.842 -8.190 -8.161 1.00 91.56 94 GLN A O 1
ATOM 759 N N . SER A 1 95 ? 6.826 -10.200 -8.356 1.00 92.31 95 SER A N 1
ATOM 760 C CA . SER A 1 95 ? 7.021 -10.095 -9.807 1.00 92.31 95 SER A CA 1
ATOM 761 C C . SER A 1 95 ? 5.690 -9.960 -10.543 1.00 92.31 95 SER A C 1
ATOM 763 O O . SER A 1 95 ? 5.542 -9.060 -11.366 1.00 92.31 95 SER A O 1
ATOM 765 N N . GLU A 1 96 ? 4.711 -10.788 -10.177 1.00 94.31 96 GLU A N 1
ATOM 766 C CA . GLU A 1 96 ? 3.361 -10.744 -10.739 1.00 94.31 96 GLU A CA 1
ATOM 767 C C . GLU A 1 96 ? 2.664 -9.417 -10.415 1.00 94.31 96 GLU A C 1
ATOM 769 O O . GLU A 1 96 ? 2.093 -8.782 -11.296 1.00 94.31 96 GLU A O 1
ATOM 774 N N . LEU A 1 97 ? 2.753 -8.945 -9.167 1.00 93.19 97 LEU A N 1
ATOM 775 C CA . LEU A 1 97 ? 2.163 -7.668 -8.757 1.00 93.19 97 LEU A CA 1
ATOM 776 C C . LEU A 1 97 ? 2.752 -6.491 -9.540 1.00 93.19 97 LEU A C 1
ATOM 778 O O . LEU A 1 97 ? 2.012 -5.631 -10.009 1.00 93.19 97 LEU A O 1
ATOM 782 N N . VAL A 1 98 ? 4.077 -6.447 -9.693 1.00 93.00 98 VAL A N 1
ATOM 783 C CA . VAL A 1 98 ? 4.760 -5.384 -10.443 1.00 93.00 98 VAL A CA 1
ATOM 784 C C . VAL A 1 98 ? 4.343 -5.403 -11.910 1.00 93.00 98 VAL A C 1
ATOM 786 O O . VAL A 1 98 ? 4.064 -4.344 -12.470 1.00 93.00 98 VAL A O 1
ATOM 789 N N . GLU A 1 99 ? 4.255 -6.583 -12.522 1.00 94.25 99 GLU A N 1
ATOM 790 C CA . GLU A 1 99 ? 3.790 -6.737 -13.900 1.00 94.25 99 GLU A CA 1
ATOM 791 C C . GLU A 1 99 ? 2.333 -6.285 -14.054 1.00 94.25 99 GLU A C 1
ATOM 793 O O . GLU A 1 99 ? 2.036 -5.453 -14.908 1.00 94.25 99 GLU A O 1
ATOM 798 N N . GLN A 1 100 ? 1.438 -6.720 -13.164 1.00 94.31 100 GLN A N 1
ATOM 799 C CA . GLN A 1 100 ? 0.039 -6.295 -13.177 1.00 94.31 100 GLN A CA 1
ATOM 800 C C . GLN A 1 100 ? -0.110 -4.777 -13.029 1.00 94.31 100 GLN A C 1
ATOM 802 O O . GLN A 1 100 ? -0.952 -4.180 -13.703 1.00 94.31 100 GLN A O 1
ATOM 807 N N . VAL A 1 101 ? 0.676 -4.132 -12.159 1.00 92.75 101 VAL A N 1
ATOM 808 C CA . VAL A 1 101 ? 0.632 -2.669 -12.003 1.00 92.75 101 VAL A CA 1
ATOM 809 C C . VAL A 1 101 ? 1.182 -1.984 -13.252 1.00 92.75 101 VAL A C 1
ATOM 811 O O . VAL A 1 101 ? 0.562 -1.042 -13.743 1.00 92.75 101 VAL A O 1
ATOM 814 N N . ARG A 1 102 ? 2.295 -2.478 -13.807 1.00 90.94 102 ARG A N 1
ATOM 815 C CA . ARG A 1 102 ? 2.904 -1.946 -15.035 1.00 90.94 102 ARG A CA 1
ATOM 816 C C . ARG A 1 102 ? 1.960 -2.037 -16.235 1.00 90.94 102 ARG A C 1
ATOM 818 O O . ARG A 1 102 ? 1.885 -1.100 -17.019 1.00 90.94 102 ARG A O 1
ATOM 825 N N . GLU A 1 103 ? 1.227 -3.137 -16.368 1.00 92.94 103 GLU A N 1
ATOM 826 C CA . GLU A 1 103 ? 0.257 -3.350 -17.447 1.00 92.94 103 GLU A CA 1
ATOM 827 C C . GLU A 1 103 ? -1.113 -2.695 -17.186 1.00 92.94 103 GLU A C 1
ATOM 829 O O . GLU A 1 103 ? -2.018 -2.810 -18.013 1.00 92.94 103 GLU A O 1
ATOM 834 N N . GLY A 1 104 ? -1.309 -2.050 -16.030 1.00 91.06 104 GLY A N 1
ATOM 835 C CA . GLY A 1 104 ? -2.600 -1.475 -15.637 1.00 91.06 104 GLY A CA 1
ATOM 836 C C . GLY A 1 104 ? -3.695 -2.515 -15.354 1.00 91.06 104 GLY A C 1
ATOM 837 O O . GLY A 1 104 ? -4.879 -2.181 -15.336 1.00 91.06 104 GLY A O 1
ATOM 838 N N . LYS A 1 105 ? -3.321 -3.780 -15.136 1.00 94.19 105 LYS A N 1
ATOM 839 C CA . LYS A 1 105 ? -4.230 -4.896 -14.816 1.00 94.19 105 LYS A CA 1
ATOM 840 C C . LYS A 1 105 ? -4.425 -5.103 -13.314 1.00 94.19 105 LYS A C 1
ATOM 842 O O . LYS A 1 105 ? -5.322 -5.854 -12.926 1.00 94.19 105 LYS A O 1
ATOM 847 N N . TYR A 1 106 ? -3.613 -4.456 -12.477 1.00 94.25 106 TYR A N 1
ATOM 848 C CA . TYR A 1 106 ? -3.735 -4.532 -11.024 1.00 94.25 106 TYR A CA 1
ATOM 849 C C . TYR A 1 106 ? -5.102 -4.019 -10.562 1.00 94.25 106 TYR A C 1
ATOM 851 O O . TYR A 1 106 ? -5.505 -2.899 -10.882 1.00 94.25 106 TYR A O 1
ATOM 859 N N . LYS A 1 107 ? -5.812 -4.838 -9.782 1.00 93.25 107 LYS A N 1
ATOM 860 C CA . LYS A 1 107 ? -7.114 -4.494 -9.204 1.00 93.25 107 LYS A CA 1
ATOM 861 C C . LYS A 1 107 ? -6.974 -4.379 -7.688 1.00 93.25 107 LYS A C 1
ATOM 863 O O . LYS A 1 107 ? -6.863 -5.412 -7.029 1.00 93.25 107 LYS A O 1
ATOM 868 N N . PRO A 1 108 ? -6.998 -3.155 -7.130 1.00 92.19 108 PRO A N 1
ATOM 869 C CA . PRO A 1 108 ? -6.970 -2.967 -5.689 1.00 92.19 108 PRO A CA 1
ATOM 870 C C . PRO A 1 1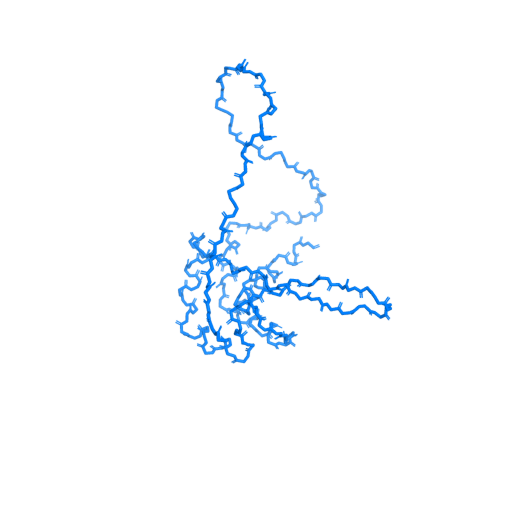08 ? -8.148 -3.664 -5.013 1.00 92.19 108 PRO A C 1
ATOM 872 O O . PRO A 1 108 ? -9.267 -3.678 -5.537 1.00 92.19 108 PRO A O 1
ATOM 875 N N . ASN A 1 109 ? -7.911 -4.200 -3.821 1.00 91.56 109 ASN A N 1
ATOM 876 C CA . ASN A 1 109 ? -8.967 -4.835 -3.050 1.00 91.56 109 ASN A CA 1
ATOM 877 C C . ASN A 1 109 ? -9.900 -3.784 -2.424 1.00 91.56 109 ASN A C 1
ATOM 879 O O . ASN A 1 109 ? -9.485 -2.659 -2.118 1.00 91.56 109 ASN A O 1
ATOM 883 N N . PRO A 1 110 ? -11.177 -4.131 -2.179 1.00 91.19 110 PRO A N 1
ATOM 884 C CA . PRO A 1 110 ? -12.090 -3.226 -1.501 1.00 91.19 110 PRO A CA 1
ATOM 885 C C . PRO A 1 110 ? -11.607 -2.923 -0.075 1.00 91.19 110 PRO A C 1
ATOM 887 O O . PRO A 1 110 ? -11.136 -3.795 0.657 1.00 91.19 110 PRO A O 1
ATOM 890 N N . VAL A 1 111 ? -11.757 -1.664 0.342 1.00 92.50 111 VAL A N 1
ATOM 891 C CA . VAL A 1 111 ? -11.324 -1.212 1.671 1.00 92.50 111 VAL A CA 1
ATOM 892 C C . VAL A 1 111 ? -12.234 -1.756 2.773 1.00 92.50 111 VAL A C 1
ATOM 894 O O . VAL A 1 111 ? -13.464 -1.681 2.690 1.00 92.50 111 VAL A O 1
ATOM 897 N N . ARG A 1 112 ? -11.641 -2.249 3.864 1.00 92.12 112 ARG A N 1
ATOM 898 C CA . ARG A 1 112 ? -12.385 -2.712 5.039 1.00 92.12 112 ARG A CA 1
ATOM 899 C C . ARG A 1 112 ? -12.886 -1.522 5.848 1.00 92.12 112 ARG A C 1
ATOM 901 O O . ARG A 1 112 ? -12.094 -0.688 6.278 1.00 92.12 112 ARG A O 1
ATOM 908 N N . ARG A 1 113 ? -14.195 -1.437 6.091 1.00 91.25 113 ARG A N 1
ATOM 909 C C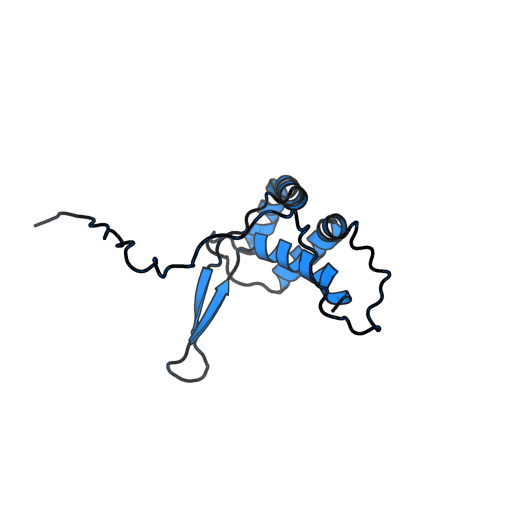A . ARG A 1 113 ? -14.780 -0.367 6.913 1.00 91.25 113 ARG A CA 1
ATOM 910 C C . ARG A 1 113 ? -14.710 -0.731 8.390 1.00 91.25 113 ARG A C 1
ATOM 912 O O . ARG A 1 113 ? -15.177 -1.794 8.785 1.00 91.25 113 ARG A O 1
ATOM 919 N N . VAL A 1 114 ? -14.166 0.171 9.199 1.00 88.38 114 VAL A N 1
ATOM 920 C CA . VAL A 1 114 ? -14.197 0.076 10.661 1.00 88.38 114 VAL A CA 1
ATOM 921 C C . VAL A 1 114 ? -14.702 1.376 11.263 1.00 88.38 114 VAL A C 1
ATOM 923 O O . VAL A 1 114 ? -14.460 2.459 10.728 1.00 88.38 114 VAL A O 1
ATOM 926 N N . GLU A 1 115 ? -15.393 1.275 12.389 1.00 89.50 115 GLU A N 1
ATOM 927 C CA . GLU A 1 115 ? -15.804 2.432 13.174 1.00 89.50 115 GLU A CA 1
ATOM 928 C C . GLU A 1 115 ? -14.880 2.568 14.379 1.00 89.50 115 GLU A C 1
ATOM 930 O O . GLU A 1 115 ? -14.717 1.633 15.159 1.00 89.50 115 GLU A O 1
ATOM 935 N N . ILE A 1 116 ? -14.244 3.730 14.514 1.00 86.06 116 ILE A N 1
ATOM 936 C CA . ILE A 1 116 ? -13.396 4.045 15.662 1.00 86.06 116 ILE A CA 1
ATOM 937 C C . ILE A 1 116 ? -14.126 5.096 16.505 1.00 86.06 116 ILE A C 1
ATOM 939 O O . ILE A 1 116 ? -14.549 6.113 15.948 1.00 86.06 116 ILE A O 1
ATOM 943 N N . PRO A 1 117 ? -14.289 4.899 17.822 1.00 87.56 117 PRO A N 1
ATOM 944 C CA . PRO A 1 117 ? -14.888 5.906 18.693 1.00 87.56 117 PRO A CA 1
ATOM 945 C C . PRO A 1 117 ? -14.121 7.235 18.645 1.00 87.56 117 PRO A C 1
ATOM 947 O O . PRO A 1 117 ? -12.890 7.245 18.568 1.00 87.56 117 PRO A O 1
ATOM 950 N N . LYS A 1 118 ? -14.840 8.360 18.681 1.00 87.38 118 LYS A N 1
ATOM 951 C CA . LYS A 1 118 ? -14.255 9.666 19.015 1.00 87.38 118 LYS A CA 1
ATOM 952 C C . LYS A 1 118 ? -14.193 9.819 20.538 1.00 87.38 118 LYS A C 1
ATOM 954 O O . LYS A 1 118 ? -14.852 9.082 21.264 1.00 87.38 118 LYS A O 1
ATOM 959 N N . GLU A 1 119 ? -13.424 10.798 21.010 1.00 86.56 119 GLU A N 1
ATOM 960 C CA . GLU A 1 119 ? -13.363 11.150 22.438 1.00 86.56 119 GLU A CA 1
ATOM 961 C C . GLU A 1 119 ? -14.731 11.608 22.976 1.00 86.56 119 GLU A C 1
ATOM 963 O O . GLU A 1 119 ? -15.082 11.352 24.126 1.00 86.56 119 GLU A O 1
ATOM 968 N N . GLU A 1 120 ? -15.544 12.231 22.121 1.00 87.50 120 GLU A N 1
ATOM 969 C CA . GLU A 1 120 ? -16.919 12.604 22.439 1.00 87.50 120 GLU A CA 1
ATOM 970 C C . GLU A 1 120 ? -17.850 11.378 22.416 1.00 87.50 120 GLU A C 1
ATOM 972 O O . GLU A 1 120 ? -17.945 10.657 21.414 1.00 87.50 120 GLU A O 1
ATOM 977 N N . LYS A 1 121 ? -18.579 11.160 23.519 1.00 79.69 121 LYS A N 1
ATOM 978 C CA . LYS A 1 121 ? -19.503 10.028 23.674 1.00 79.69 121 LYS A CA 1
ATOM 979 C C . LYS A 1 121 ? -20.547 9.992 22.554 1.00 79.69 121 LYS A C 1
ATOM 981 O O . LYS A 1 121 ? -21.243 10.969 22.298 1.00 79.69 121 LYS A O 1
ATOM 986 N N . GLY A 1 122 ? -20.689 8.823 21.932 1.00 83.38 122 GLY A N 1
ATOM 987 C CA . GLY A 1 122 ? -21.720 8.546 20.927 1.00 83.38 122 GLY A CA 1
ATOM 988 C C . GLY A 1 122 ? -21.347 8.912 19.488 1.00 83.38 122 GLY A C 1
ATOM 989 O O . GLY A 1 122 ? -22.133 8.635 18.587 1.00 83.38 122 GLY A O 1
ATOM 990 N N . LYS A 1 123 ? -20.159 9.484 19.235 1.00 89.31 123 LYS A N 1
ATOM 991 C CA . LYS A 1 123 ? -19.684 9.762 17.870 1.00 89.31 123 LYS A CA 1
ATOM 992 C C . LYS A 1 123 ? -18.590 8.780 17.456 1.00 89.31 123 LYS A C 1
ATOM 994 O O . LYS A 1 123 ? -17.660 8.510 18.211 1.00 89.31 123 LYS A O 1
ATOM 999 N N . THR A 1 124 ? -18.658 8.292 16.220 1.00 90.81 124 THR A N 1
ATOM 1000 C CA . THR A 1 124 ? -17.633 7.428 15.616 1.00 90.81 124 THR A CA 1
ATOM 1001 C C . THR A 1 124 ? -17.016 8.099 14.386 1.00 90.81 124 THR A C 1
ATOM 1003 O O . THR A 1 124 ? -17.627 8.948 13.731 1.00 90.81 124 THR A O 1
ATOM 1006 N N . ARG A 1 125 ? -15.760 7.762 14.079 1.00 89.62 125 ARG A N 1
ATOM 1007 C CA . ARG A 1 125 ? -15.125 8.029 12.784 1.00 89.62 125 ARG A CA 1
ATOM 1008 C C . ARG A 1 125 ? -15.144 6.740 11.970 1.00 89.62 125 ARG A C 1
ATOM 1010 O O . ARG A 1 125 ? -14.689 5.699 12.442 1.00 89.62 125 ARG A O 1
ATOM 1017 N N . LYS A 1 126 ? -15.664 6.815 10.747 1.00 91.38 126 LYS A N 1
ATOM 1018 C CA . LYS A 1 126 ? -15.574 5.719 9.780 1.00 91.38 126 LYS A CA 1
ATOM 1019 C C . LYS A 1 126 ? -14.179 5.753 9.167 1.00 91.38 126 LYS A C 1
ATOM 1021 O O . LYS A 1 126 ? -13.779 6.781 8.629 1.00 91.38 126 LYS A O 1
ATOM 1026 N N . LEU A 1 127 ? -13.451 4.650 9.260 1.00 90.94 127 LEU A N 1
ATOM 1027 C CA . LEU A 1 127 ? -12.136 4.481 8.657 1.00 90.94 127 LEU A CA 1
ATOM 1028 C C . LEU A 1 127 ? -12.203 3.371 7.606 1.00 90.94 127 LEU A C 1
ATOM 1030 O O . LEU A 1 127 ? -12.792 2.316 7.842 1.00 90.94 127 LEU A O 1
ATOM 1034 N N . GLY A 1 128 ? -11.609 3.625 6.442 1.00 92.06 128 GLY A N 1
ATOM 1035 C CA . GLY A 1 128 ? -11.351 2.608 5.428 1.00 92.06 128 GLY A CA 1
ATOM 1036 C C . GLY A 1 128 ? -9.931 2.084 5.590 1.00 92.06 128 GLY A C 1
ATOM 1037 O O . GLY A 1 128 ? -8.986 2.866 5.577 1.00 92.06 128 GLY A O 1
ATOM 1038 N N . ILE A 1 129 ? -9.786 0.777 5.759 1.00 90.75 129 ILE A N 1
ATOM 1039 C CA . ILE A 1 129 ? -8.498 0.109 5.908 1.00 90.75 129 ILE A CA 1
ATOM 1040 C C . ILE A 1 129 ? -8.242 -0.711 4.638 1.00 90.75 129 ILE A C 1
ATOM 1042 O O . ILE A 1 129 ? -8.899 -1.739 4.446 1.00 90.75 129 ILE A O 1
ATOM 1046 N N . PRO A 1 130 ? -7.339 -0.264 3.749 1.00 93.81 130 PRO A N 1
ATOM 1047 C CA . PRO A 1 130 ? -6.911 -1.055 2.598 1.00 93.81 130 PRO A CA 1
ATOM 1048 C C . PRO A 1 130 ? -6.080 -2.269 3.033 1.00 93.81 130 PRO A C 1
ATOM 1050 O O . PRO A 1 130 ? -5.572 -2.318 4.164 1.00 93.81 130 PRO A O 1
ATOM 1053 N N . THR A 1 131 ? -5.926 -3.233 2.123 1.00 95.12 131 THR A N 1
ATOM 1054 C CA . THR A 1 131 ? -5.044 -4.392 2.329 1.00 95.12 131 THR A CA 1
ATOM 1055 C C . THR A 1 131 ? -3.598 -3.952 2.487 1.00 95.12 131 THR A C 1
ATOM 1057 O O . THR A 1 131 ? -3.215 -2.844 2.102 1.00 95.12 131 THR A O 1
ATOM 1060 N N . VAL A 1 132 ? -2.769 -4.800 3.089 1.00 94.00 132 VAL A N 1
ATOM 1061 C CA . VAL A 1 132 ? -1.373 -4.425 3.332 1.00 94.00 132 VAL A CA 1
ATOM 1062 C C . VAL A 1 132 ? -0.606 -4.277 2.015 1.00 94.00 132 VAL A C 1
ATOM 1064 O O . VAL A 1 132 ? 0.215 -3.370 1.896 1.00 94.00 132 VAL A O 1
ATOM 1067 N N . VAL A 1 133 ? -0.931 -5.098 1.014 1.00 94.19 133 VAL A N 1
ATOM 1068 C CA . VAL A 1 133 ? -0.374 -5.013 -0.345 1.00 94.19 133 VAL A CA 1
ATOM 1069 C C . VAL A 1 133 ? -0.757 -3.687 -1.002 1.00 94.19 133 VAL A C 1
ATOM 1071 O O . VAL A 1 133 ? 0.120 -2.952 -1.456 1.00 94.19 133 VAL A O 1
ATOM 1074 N N . ASP A 1 134 ? -2.041 -3.315 -0.948 1.00 95.12 134 ASP A N 1
ATOM 1075 C CA . ASP A 1 134 ? -2.513 -2.030 -1.478 1.00 95.12 134 ASP A CA 1
ATOM 1076 C C . ASP A 1 134 ? -1.813 -0.847 -0.801 1.00 95.12 134 ASP A C 1
ATOM 1078 O O . ASP A 1 134 ? -1.458 0.124 -1.466 1.00 95.12 134 ASP A O 1
ATOM 1082 N N . ARG A 1 135 ? -1.561 -0.927 0.515 1.00 95.12 135 ARG A N 1
ATOM 1083 C CA . ARG A 1 135 ? -0.817 0.117 1.238 1.00 95.12 135 ARG A CA 1
ATOM 1084 C C . ARG A 1 135 ? 0.608 0.276 0.731 1.00 95.12 135 ARG A C 1
ATOM 1086 O O . ARG A 1 135 ? 1.092 1.401 0.705 1.00 95.12 135 ARG A O 1
ATOM 1093 N N . VAL A 1 136 ? 1.283 -0.808 0.344 1.00 95.25 136 VAL A N 1
ATOM 1094 C CA . VAL A 1 136 ? 2.637 -0.722 -0.229 1.00 95.25 136 VAL A CA 1
ATOM 1095 C C . VAL A 1 136 ? 2.596 0.016 -1.559 1.00 95.25 136 VAL A C 1
ATOM 1097 O O . VAL A 1 136 ? 3.374 0.944 -1.752 1.00 95.25 136 VAL A O 1
ATOM 1100 N N . ILE A 1 137 ? 1.657 -0.332 -2.437 1.00 94.69 137 ILE A N 1
ATOM 1101 C CA . ILE A 1 137 ? 1.525 0.310 -3.751 1.00 94.69 137 ILE A CA 1
ATOM 1102 C C . ILE A 1 137 ? 1.152 1.789 -3.589 1.00 94.69 137 ILE A C 1
ATOM 1104 O O . ILE A 1 137 ? 1.796 2.655 -4.174 1.00 94.69 137 ILE A O 1
ATOM 1108 N N . GLN A 1 138 ? 0.183 2.106 -2.726 1.00 95.44 138 GLN A N 1
ATOM 1109 C CA . GLN A 1 138 ? -0.186 3.489 -2.400 1.00 95.44 138 GLN A CA 1
ATOM 1110 C C . GLN A 1 138 ? 0.997 4.279 -1.833 1.00 95.44 138 GLN A C 1
ATOM 1112 O O . GLN A 1 138 ? 1.205 5.433 -2.200 1.00 95.44 138 GLN A O 1
ATOM 1117 N N . GLN A 1 139 ? 1.786 3.664 -0.951 1.00 96.94 139 GLN A N 1
ATOM 1118 C CA . GLN A 1 139 ? 2.951 4.303 -0.351 1.00 96.94 139 GLN A CA 1
ATOM 1119 C C . GLN A 1 139 ? 4.074 4.536 -1.370 1.00 96.94 139 GLN A C 1
ATOM 1121 O O . GLN A 1 139 ? 4.726 5.575 -1.289 1.00 96.94 139 GLN A O 1
ATOM 1126 N N . ALA A 1 140 ? 4.276 3.613 -2.314 1.00 96.12 140 ALA A N 1
ATOM 1127 C CA . ALA A 1 140 ? 5.239 3.752 -3.404 1.00 96.12 140 ALA A CA 1
ATOM 1128 C C . ALA A 1 140 ? 4.847 4.889 -4.359 1.00 96.12 140 ALA A C 1
ATOM 1130 O O . ALA A 1 140 ? 5.691 5.697 -4.734 1.00 96.12 140 ALA A O 1
ATOM 1131 N N . ILE A 1 141 ? 3.554 5.003 -4.685 1.00 94.88 141 ILE A N 1
ATOM 1132 C CA . ILE A 1 141 ? 3.011 6.127 -5.461 1.00 94.88 141 ILE A CA 1
ATOM 1133 C C . ILE A 1 141 ? 3.216 7.440 -4.696 1.00 94.88 141 ILE A C 1
ATOM 1135 O O . ILE A 1 141 ? 3.724 8.413 -5.245 1.00 94.88 141 ILE A O 1
ATOM 1139 N N . ALA A 1 142 ? 2.861 7.469 -3.409 1.00 95.50 142 ALA A N 1
ATOM 1140 C CA . ALA A 1 142 ? 2.990 8.669 -2.592 1.00 95.50 142 ALA A CA 1
ATOM 1141 C C . ALA A 1 142 ? 4.444 9.150 -2.484 1.00 95.50 142 ALA A C 1
ATOM 1143 O O . ALA A 1 142 ? 4.674 10.354 -2.480 1.00 95.50 142 ALA A O 1
ATOM 1144 N N . GLN A 1 143 ? 5.423 8.244 -2.413 1.00 94.50 143 GLN A N 1
ATOM 1145 C CA . GLN A 1 143 ? 6.846 8.596 -2.330 1.00 94.50 143 GLN A CA 1
ATOM 1146 C C . GLN A 1 143 ? 7.340 9.383 -3.547 1.00 94.50 143 GLN A C 1
ATOM 1148 O O . GLN A 1 143 ? 8.091 10.335 -3.364 1.00 94.50 143 GLN A O 1
ATOM 1153 N N . GLU A 1 144 ? 6.875 9.037 -4.747 1.00 93.44 144 GLU A N 1
ATOM 1154 C CA . GLU A 1 144 ? 7.268 9.716 -5.988 1.00 93.44 144 GLU A CA 1
ATOM 1155 C C . GLU A 1 144 ? 6.446 10.985 -6.253 1.00 93.44 144 GLU A C 1
ATOM 1157 O O . GLU A 1 144 ? 6.949 11.937 -6.842 1.00 93.44 144 GLU A O 1
ATOM 1162 N N . LEU A 1 145 ? 5.190 11.033 -5.793 1.00 91.50 145 LEU A N 1
ATOM 1163 C CA . LEU A 1 145 ? 4.323 12.199 -5.990 1.00 91.50 145 LEU A CA 1
ATOM 1164 C C . LEU A 1 145 ? 4.510 13.296 -4.934 1.00 91.50 145 LEU A C 1
ATOM 1166 O O . LEU A 1 145 ? 4.320 14.465 -5.244 1.00 91.50 145 LEU A O 1
ATOM 1170 N N . THR A 1 146 ? 4.877 12.953 -3.696 1.00 92.50 146 THR A N 1
ATOM 1171 C CA . THR A 1 146 ? 5.026 13.933 -2.596 1.00 92.50 146 THR A CA 1
ATOM 1172 C C . THR A 1 146 ? 6.068 15.025 -2.882 1.00 92.50 146 THR A C 1
ATOM 1174 O O . THR A 1 146 ? 5.828 16.163 -2.519 1.00 92.50 146 THR A O 1
ATOM 1177 N N . PRO A 1 147 ? 7.216 14.763 -3.533 1.00 88.88 147 PRO A N 1
ATOM 1178 C CA . PRO A 1 147 ? 8.153 15.830 -3.897 1.00 88.88 147 PRO A CA 1
ATOM 1179 C C . PRO A 1 147 ? 7.604 16.839 -4.919 1.00 88.88 147 PRO A C 1
ATOM 1181 O O . PRO A 1 147 ? 8.228 17.877 -5.127 1.00 88.88 147 PRO A O 1
ATOM 1184 N N . LEU A 1 148 ? 6.487 16.524 -5.584 1.00 85.00 148 LEU A N 1
ATOM 1185 C CA . LEU A 1 148 ? 5.889 17.347 -6.638 1.00 85.00 148 LEU A CA 1
ATOM 1186 C C . LEU A 1 148 ? 4.824 18.323 -6.116 1.00 85.00 148 LEU A 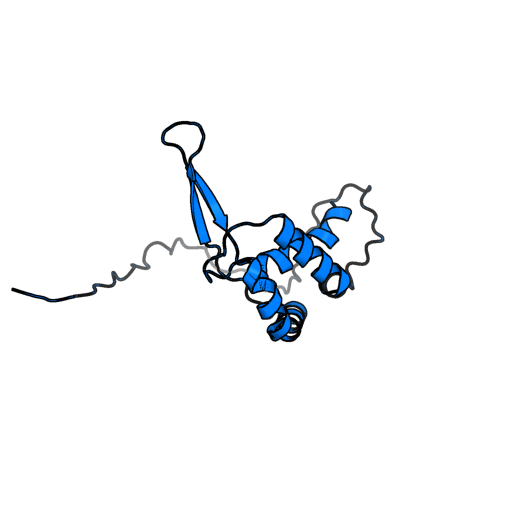C 1
ATOM 1188 O O . LEU A 1 148 ? 4.505 19.283 -6.819 1.00 85.00 148 LEU A O 1
ATOM 1192 N N . TYR A 1 149 ? 4.258 18.063 -4.931 1.00 85.75 149 TYR A N 1
ATOM 1193 C CA . TYR A 1 149 ? 3.077 18.738 -4.376 1.00 85.75 149 TYR A CA 1
ATOM 1194 C C . TYR A 1 149 ? 3.247 19.038 -2.886 1.00 85.75 149 TYR A C 1
ATOM 1196 O O . TYR A 1 149 ? 2.803 20.127 -2.461 1.00 85.75 149 TYR A O 1
#

Organism: NCBI:txid1531

Secondary structure (DSSP, 8-state):
----------PPP-TT------------------------TTS-TT--GGGHHHHHT-HHHHHHHHHHHHHH-----TT---TTTHHHHHHHHHHHHHHHHHTT---PPPPEEEEEE-SSTT-EEEEEE--HHHHHHHHHHHHHHGGG-

Radius of gyration: 23.23 Å; chains: 1; bounding box: 53×58×59 Å

Sequence (149 aa):
METGHGIKYRQLHIEDYLREIPAEQVRE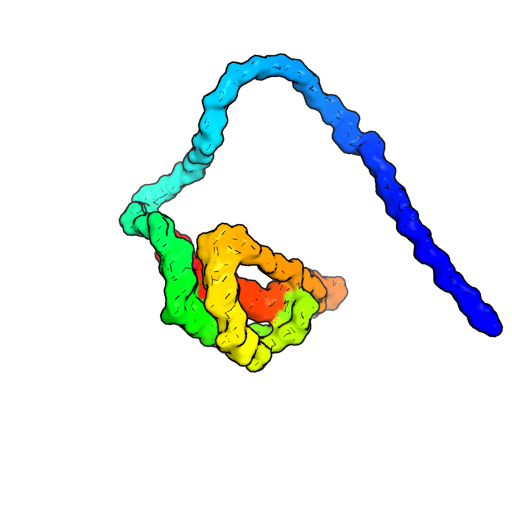TGVYAHERITGNPDTNTDFRTDNLPDTILRSDNLNAAYKKVKTNKGVGGIDGMQVDELLPYLREHQSELVEQVREGKYKPNPVRRVEIPKEEKGKTRKLGIPTVVDRVIQQAIAQELTPLY